Protein AF-Q7RAI0-F1 (afdb_monomer)

pLDDT: mean 82.35, std 12.81, range [48.97, 95.69]

Structure (mmCIF, N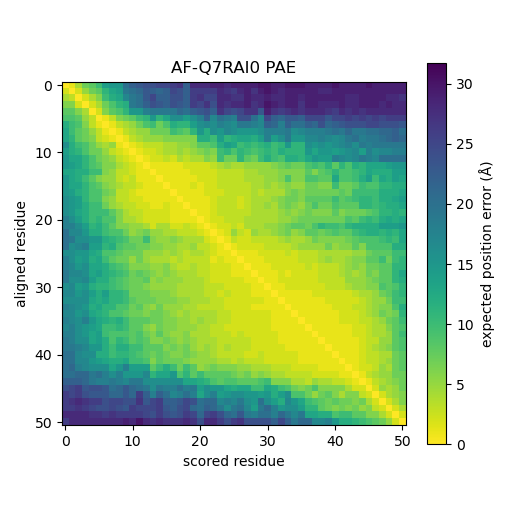/CA/C/O backbone):
data_AF-Q7RAI0-F1
#
_entry.id   AF-Q7RAI0-F1
#
loop_
_atom_site.group_PDB
_atom_site.id
_atom_site.type_symbol
_atom_site.label_atom_id
_atom_site.label_alt_id
_atom_site.label_comp_id
_atom_site.label_asym_id
_atom_site.label_entity_id
_atom_site.label_seq_id
_atom_site.pdbx_PDB_ins_code
_atom_site.Cartn_x
_atom_site.Cartn_y
_atom_site.Cartn_z
_atom_site.occupancy
_atom_site.B_iso_or_equiv
_atom_site.auth_seq_id
_atom_site.auth_comp_id
_atom_site.auth_asym_id
_atom_site.auth_atom_id
_atom_site.pdbx_PDB_model_num
ATOM 1 N N . MET A 1 1 ? 19.905 1.794 -42.568 1.00 48.97 1 MET A N 1
ATOM 2 C CA . MET A 1 1 ? 19.055 1.088 -41.585 1.00 48.97 1 MET A CA 1
ATOM 3 C C . MET A 1 1 ? 19.695 1.280 -40.223 1.00 48.97 1 MET A C 1
ATOM 5 O O . MET A 1 1 ? 20.468 0.444 -39.787 1.00 48.97 1 MET A O 1
ATOM 9 N N . GLU A 1 2 ? 19.461 2.435 -39.613 1.00 54.28 2 GLU A N 1
ATOM 10 C CA . GLU A 1 2 ? 20.187 2.899 -38.426 1.00 54.28 2 GLU A CA 1
ATOM 11 C C . GLU A 1 2 ? 19.146 3.316 -37.379 1.00 54.28 2 GLU A C 1
ATOM 13 O O . GLU A 1 2 ? 18.949 4.482 -37.079 1.00 54.28 2 GLU A O 1
ATOM 18 N N . TYR A 1 3 ? 18.357 2.336 -36.933 1.00 58.59 3 TYR A N 1
ATOM 19 C CA . TYR A 1 3 ? 17.244 2.514 -35.988 1.00 58.59 3 TYR A CA 1
ATOM 20 C C . TYR A 1 3 ? 17.382 1.584 -34.768 1.00 58.59 3 TYR A C 1
ATOM 22 O O . TYR A 1 3 ? 16.383 1.218 -34.160 1.00 58.59 3 TYR A O 1
ATOM 30 N N . LEU A 1 4 ? 18.598 1.140 -34.423 1.00 61.78 4 LEU A N 1
ATOM 31 C CA . LEU A 1 4 ? 18.794 0.066 -33.432 1.00 61.78 4 LEU A CA 1
ATOM 32 C C . LEU A 1 4 ? 19.719 0.410 -32.252 1.00 61.78 4 LEU A C 1
ATOM 34 O O . LEU A 1 4 ? 20.086 -0.493 -31.507 1.00 61.78 4 LEU A O 1
ATOM 38 N N . SER A 1 5 ? 20.076 1.679 -32.038 1.00 70.62 5 SER A N 1
ATOM 39 C CA . SER A 1 5 ? 21.166 2.019 -31.101 1.00 70.62 5 SER A CA 1
ATOM 40 C C . SER A 1 5 ? 20.798 2.979 -29.972 1.00 70.62 5 SER A C 1
ATOM 42 O O . SER A 1 5 ? 21.685 3.396 -29.231 1.00 70.62 5 SER A O 1
ATOM 44 N N . HIS A 1 6 ? 19.532 3.368 -29.827 1.00 69.69 6 HIS A N 1
ATOM 45 C CA . HIS A 1 6 ? 19.126 4.207 -28.702 1.00 69.69 6 HIS A CA 1
ATOM 46 C C . HIS A 1 6 ? 18.572 3.311 -27.590 1.00 69.69 6 HIS A C 1
ATOM 48 O O . HIS A 1 6 ? 17.575 2.623 -27.831 1.00 69.69 6 HIS A O 1
ATOM 54 N N . PRO A 1 7 ? 19.201 3.267 -26.396 1.00 76.69 7 PRO A N 1
ATOM 55 C CA . PRO A 1 7 ? 18.594 2.594 -25.257 1.00 76.69 7 PRO A CA 1
ATOM 56 C C . PRO A 1 7 ? 17.228 3.235 -24.970 1.00 76.69 7 PRO A C 1
ATOM 58 O O . PRO A 1 7 ? 17.031 4.416 -25.284 1.00 76.69 7 PRO A O 1
ATOM 61 N N . PRO A 1 8 ? 16.269 2.475 -24.413 1.00 77.06 8 PRO A N 1
ATOM 62 C CA . PRO A 1 8 ? 14.981 3.037 -24.040 1.00 77.06 8 PRO A CA 1
ATOM 63 C C . PRO A 1 8 ? 15.200 4.274 -23.157 1.00 77.06 8 PRO A C 1
ATOM 65 O O . PRO A 1 8 ? 16.118 4.266 -22.330 1.00 77.06 8 PRO A O 1
ATOM 68 N N . PRO A 1 9 ? 14.398 5.339 -23.344 1.00 81.19 9 PRO A N 1
ATOM 69 C CA . PRO A 1 9 ? 14.505 6.525 -22.510 1.00 81.19 9 PRO A CA 1
ATOM 70 C C . PRO A 1 9 ? 14.348 6.124 -21.045 1.00 81.19 9 PRO A C 1
ATOM 72 O O . PRO A 1 9 ? 13.555 5.235 -20.717 1.00 81.19 9 PRO A O 1
ATOM 75 N N . GLU A 1 10 ? 15.122 6.765 -20.172 1.00 84.50 10 GLU A N 1
ATOM 76 C CA . GLU A 1 10 ? 15.010 6.519 -18.741 1.00 84.50 10 GLU A CA 1
ATOM 77 C C . GLU A 1 10 ? 13.570 6.800 -18.289 1.00 84.50 10 GLU A C 1
ATOM 79 O O . GLU A 1 10 ? 12.975 7.802 -18.704 1.00 84.50 10 GLU A O 1
ATOM 84 N N . PRO A 1 11 ? 12.972 5.905 -17.485 1.00 85.25 11 PRO A N 1
ATOM 85 C CA . PRO A 1 11 ? 11.624 6.112 -16.993 1.00 85.25 11 PRO A CA 1
ATOM 86 C C . PRO A 1 11 ? 11.577 7.392 -16.161 1.00 85.25 11 PRO A C 1
ATOM 88 O O . PRO A 1 11 ? 12.410 7.603 -15.279 1.00 85.25 11 PRO A O 1
ATOM 91 N N . ASP A 1 12 ? 10.577 8.232 -16.424 1.00 89.19 12 ASP A N 1
ATOM 92 C CA . ASP A 1 12 ? 10.340 9.399 -15.588 1.00 89.19 12 ASP A CA 1
ATOM 93 C C . ASP A 1 12 ? 9.943 8.981 -14.159 1.00 89.19 12 ASP A C 1
ATOM 95 O O . ASP A 1 12 ? 9.610 7.825 -13.862 1.00 89.19 12 ASP A O 1
ATOM 99 N N . PHE A 1 13 ? 9.973 9.955 -13.250 1.00 91.00 13 PHE A N 1
ATOM 100 C CA . PHE A 1 13 ? 9.595 9.744 -11.857 1.00 91.00 13 PHE A CA 1
ATOM 101 C C . PHE A 1 13 ? 8.212 9.078 -11.712 1.00 91.00 13 PHE A C 1
ATOM 103 O O . PHE A 1 13 ? 8.039 8.192 -10.872 1.00 91.00 13 PHE A O 1
ATOM 110 N N . TRP A 1 14 ? 7.234 9.452 -12.543 1.00 91.31 14 TRP A N 1
ATOM 111 C CA . TRP A 1 14 ? 5.876 8.912 -12.479 1.00 91.31 14 TRP A CA 1
ATOM 112 C C . TRP A 1 14 ? 5.804 7.460 -12.936 1.00 91.31 14 TRP A C 1
ATOM 114 O O . TRP A 1 14 ? 5.060 6.683 -12.340 1.00 91.31 14 TRP A O 1
ATOM 124 N N . ILE A 1 15 ? 6.594 7.065 -13.932 1.00 89.06 15 ILE A N 1
ATOM 125 C CA . ILE A 1 15 ? 6.711 5.673 -14.378 1.00 89.06 15 ILE A CA 1
ATOM 126 C C . ILE A 1 15 ? 7.318 4.816 -13.266 1.00 89.06 15 ILE A C 1
ATOM 128 O O . ILE A 1 15 ? 6.832 3.710 -13.011 1.00 89.06 15 ILE A O 1
ATOM 132 N N . TYR A 1 16 ? 8.325 5.327 -12.554 1.00 87.50 16 TYR A N 1
ATOM 133 C CA . TYR A 1 16 ? 8.898 4.623 -11.406 1.00 87.50 16 TYR A CA 1
ATOM 134 C C . TYR A 1 16 ? 7.865 4.431 -10.284 1.00 87.50 16 TYR A C 1
ATOM 136 O O . TYR A 1 16 ? 7.676 3.318 -9.784 1.00 87.50 16 TYR A O 1
ATOM 144 N N . VAL A 1 17 ? 7.127 5.492 -9.945 1.00 87.62 17 VAL A N 1
ATOM 145 C CA . VAL A 1 17 ? 6.043 5.441 -8.951 1.00 87.62 17 VAL A CA 1
ATOM 146 C C . VAL A 1 17 ? 4.938 4.474 -9.384 1.00 87.62 17 VAL A C 1
ATOM 148 O O . VAL A 1 17 ? 4.506 3.639 -8.591 1.00 87.62 17 VAL A O 1
ATOM 151 N N . ALA A 1 18 ? 4.504 4.530 -10.642 1.00 87.81 18 ALA A N 1
ATOM 152 C CA . ALA A 1 18 ? 3.468 3.652 -11.176 1.00 87.81 18 ALA A CA 1
ATOM 153 C C . ALA A 1 18 ? 3.904 2.179 -11.168 1.00 87.81 18 ALA A C 1
ATOM 155 O O . ALA A 1 18 ? 3.112 1.307 -10.810 1.00 87.81 18 ALA A O 1
ATOM 156 N N . SER A 1 19 ? 5.165 1.897 -11.503 1.00 87.00 19 SER A N 1
ATOM 157 C CA . SER A 1 19 ? 5.744 0.551 -11.424 1.00 87.00 19 SER A CA 1
ATOM 158 C C . SER A 1 19 ? 5.710 0.007 -9.992 1.00 87.00 19 SER A C 1
ATOM 160 O O . SER A 1 19 ? 5.312 -1.136 -9.760 1.00 87.00 19 SER A O 1
ATOM 162 N N . TYR A 1 20 ? 6.033 0.854 -9.013 1.00 85.75 20 TYR A N 1
ATOM 163 C CA . TYR A 1 20 ? 5.990 0.490 -7.601 1.00 85.75 20 TYR A CA 1
ATOM 164 C C . TYR A 1 20 ? 4.564 0.254 -7.092 1.00 85.75 20 TYR A C 1
ATOM 166 O O . TYR A 1 20 ? 4.310 -0.733 -6.406 1.00 85.75 20 TYR A O 1
ATOM 174 N N . LEU A 1 21 ? 3.613 1.107 -7.478 1.00 85.94 21 LEU A N 1
ATOM 175 C CA . LEU A 1 21 ? 2.195 0.949 -7.134 1.00 85.94 21 LEU A CA 1
ATOM 176 C C . LEU A 1 21 ? 1.574 -0.304 -7.763 1.00 85.94 21 LEU A C 1
ATOM 178 O O . LEU A 1 21 ? 0.682 -0.910 -7.173 1.00 85.94 21 LEU A O 1
ATOM 182 N N . ARG A 1 22 ? 2.060 -0.709 -8.942 1.00 83.69 22 ARG A N 1
ATOM 183 C CA . ARG A 1 22 ? 1.637 -1.931 -9.637 1.00 83.69 22 ARG A CA 1
ATOM 184 C C . ARG A 1 22 ? 2.192 -3.206 -9.004 1.00 83.69 22 ARG A C 1
ATOM 186 O O . ARG A 1 22 ? 1.738 -4.301 -9.333 1.00 83.69 22 ARG A O 1
ATOM 193 N N . ASN A 1 23 ? 3.168 -3.097 -8.107 1.00 88.75 23 ASN A N 1
ATOM 194 C CA . ASN A 1 23 ? 3.625 -4.246 -7.350 1.00 88.75 23 ASN A CA 1
ATOM 195 C C . ASN A 1 23 ? 2.454 -4.772 -6.509 1.00 88.75 23 ASN A C 1
ATOM 197 O O . ASN A 1 23 ? 1.884 -4.044 -5.695 1.00 88.75 23 ASN A O 1
ATOM 201 N N . GLY A 1 24 ? 2.107 -6.048 -6.701 1.00 86.81 24 GLY A N 1
ATOM 202 C CA . GLY A 1 24 ? 0.973 -6.679 -6.030 1.00 86.81 24 GLY A CA 1
ATOM 203 C C . GLY A 1 24 ? 1.010 -6.497 -4.513 1.00 86.81 24 GLY A C 1
ATOM 204 O O . GLY A 1 24 ? -0.032 -6.282 -3.908 1.00 86.81 24 GLY A O 1
ATOM 205 N N . TRP A 1 25 ? 2.196 -6.470 -3.900 1.00 86.62 25 TRP A N 1
ATOM 206 C CA . TRP A 1 25 ? 2.347 -6.218 -2.465 1.00 86.62 25 TRP A CA 1
ATOM 207 C C . TRP A 1 25 ? 1.931 -4.805 -2.043 1.00 86.62 25 TRP A C 1
ATOM 209 O O . TRP A 1 25 ? 1.305 -4.646 -0.995 1.00 86.62 25 TRP A O 1
ATOM 219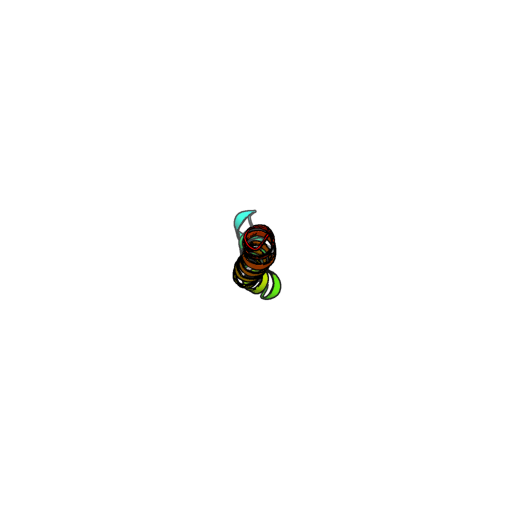 N N . PHE A 1 26 ? 2.228 -3.787 -2.856 1.00 87.88 26 PHE A N 1
ATOM 220 C CA . PHE A 1 26 ? 1.789 -2.412 -2.602 1.00 87.88 26 PHE A CA 1
ATO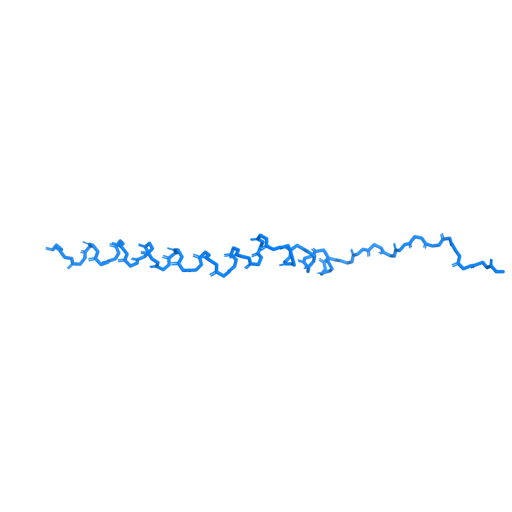M 221 C C . PHE A 1 26 ? 0.294 -2.265 -2.816 1.00 87.88 26 PHE A C 1
ATOM 223 O O . PHE A 1 26 ? -0.399 -1.706 -1.971 1.00 87.88 26 PHE A O 1
ATOM 230 N N . GLN A 1 27 ? -0.230 -2.840 -3.893 1.00 87.31 27 GLN A N 1
ATOM 231 C CA . GLN A 1 27 ? -1.665 -2.833 -4.136 1.00 87.31 27 GLN A CA 1
ATOM 232 C C . GLN A 1 27 ? -2.438 -3.524 -2.998 1.00 87.31 27 GLN A C 1
ATOM 234 O O . GLN A 1 27 ? -3.436 -2.991 -2.511 1.00 87.31 27 GLN A O 1
ATOM 239 N N . TRP A 1 28 ? -1.950 -4.674 -2.524 1.00 92.38 28 TRP A N 1
ATOM 240 C CA . TRP A 1 28 ? -2.527 -5.379 -1.381 1.00 92.38 28 TRP A CA 1
ATOM 241 C C . TRP A 1 28 ? -2.449 -4.556 -0.099 1.00 92.38 28 TRP A C 1
ATOM 243 O O . TRP A 1 28 ? -3.441 -4.477 0.622 1.00 92.38 28 TRP A O 1
ATOM 253 N N . SER A 1 29 ? -1.317 -3.911 0.188 1.00 90.69 29 SER A N 1
ATOM 254 C CA . SER A 1 29 ? -1.162 -3.120 1.409 1.00 90.69 29 SER A CA 1
ATOM 255 C C . SER A 1 29 ? -2.119 -1.924 1.444 1.00 90.69 29 SER A C 1
ATOM 257 O O . SER A 1 29 ? -2.761 -1.704 2.470 1.00 90.69 29 SER A O 1
ATOM 259 N N . PHE A 1 30 ? -2.319 -1.230 0.318 1.00 88.81 30 PHE A N 1
ATOM 260 C CA . PHE A 1 30 ? -3.285 -0.130 0.214 1.00 88.81 30 PHE A CA 1
ATOM 261 C C . PHE A 1 30 ? -4.722 -0.561 0.509 1.00 88.81 30 PHE A C 1
ATOM 263 O O . PHE A 1 30 ? -5.471 0.201 1.117 1.00 88.81 30 PHE A O 1
ATOM 270 N N . VAL A 1 31 ? -5.109 -1.772 0.107 1.00 90.31 31 VAL A N 1
ATOM 271 C CA . VAL A 1 31 ? -6.453 -2.293 0.382 1.00 90.31 31 VAL A CA 1
ATOM 272 C C . VAL A 1 31 ? -6.549 -2.807 1.813 1.00 90.31 31 VAL A C 1
ATOM 274 O O . VAL A 1 31 ? -7.511 -2.504 2.505 1.00 90.31 31 VAL A O 1
ATOM 277 N N . VAL A 1 32 ? -5.558 -3.564 2.278 1.00 93.94 32 VAL A N 1
ATOM 278 C CA . VAL A 1 32 ? -5.639 -4.358 3.509 1.00 93.94 32 VAL A CA 1
ATOM 279 C C . VAL A 1 32 ? -5.304 -3.562 4.774 1.00 93.94 32 VAL A C 1
ATOM 281 O O . VAL A 1 32 ? -5.945 -3.764 5.809 1.00 93.94 32 VAL A O 1
ATOM 284 N N . ILE A 1 33 ? -4.353 -2.624 4.712 1.00 95.50 33 ILE A N 1
ATOM 285 C CA . ILE A 1 33 ? -3.953 -1.804 5.868 1.00 95.50 33 ILE A CA 1
ATOM 286 C C . ILE A 1 33 ? -5.139 -1.015 6.453 1.00 95.50 33 ILE A C 1
ATOM 288 O O . ILE A 1 33 ? -5.316 -1.081 7.672 1.00 95.50 33 ILE A O 1
ATOM 292 N N . PRO A 1 34 ? -5.990 -0.327 5.663 1.00 95.69 34 PRO A N 1
ATOM 293 C CA . PRO A 1 34 ? -7.154 0.379 6.197 1.00 95.69 34 PRO A CA 1
ATOM 294 C C . PRO A 1 34 ? -8.099 -0.515 7.007 1.00 95.69 34 PRO A C 1
ATOM 296 O O . PRO A 1 34 ? -8.564 -0.099 8.068 1.00 95.69 34 PRO A O 1
ATOM 299 N N . PHE A 1 35 ? -8.343 -1.756 6.570 1.00 94.81 35 PHE A N 1
ATOM 300 C CA . PHE A 1 35 ? -9.196 -2.691 7.313 1.00 94.81 35 PHE A CA 1
ATOM 301 C C . PHE A 1 35 ? -8.556 -3.137 8.624 1.00 94.81 35 PHE A C 1
ATOM 303 O O . PHE A 1 35 ? -9.243 -3.203 9.643 1.00 94.81 35 PHE A O 1
ATOM 310 N N . PHE A 1 36 ? -7.247 -3.401 8.634 1.00 94.69 36 PHE A N 1
ATOM 311 C CA . PHE A 1 36 ? -6.546 -3.719 9.876 1.00 94.69 36 PHE A CA 1
ATOM 312 C C . PHE A 1 36 ? -6.543 -2.535 10.840 1.00 94.69 36 PHE A C 1
ATOM 314 O O . PHE A 1 36 ? -6.861 -2.718 12.013 1.00 94.69 36 PHE A O 1
ATOM 321 N N . LEU A 1 37 ? -6.249 -1.324 10.360 1.00 95.50 37 LEU A N 1
ATOM 322 C CA . LEU A 1 37 ? -6.305 -0.108 11.172 1.00 95.50 37 LEU A CA 1
ATOM 323 C C . LEU A 1 37 ? -7.704 0.106 11.753 1.00 95.50 37 LEU A C 1
ATOM 325 O O . LEU A 1 37 ? -7.826 0.385 12.944 1.00 95.50 37 LEU A O 1
ATOM 329 N N . LEU A 1 38 ? -8.754 -0.098 10.953 1.00 94.06 38 LEU A N 1
ATOM 330 C CA . LEU A 1 38 ? -10.139 -0.028 11.413 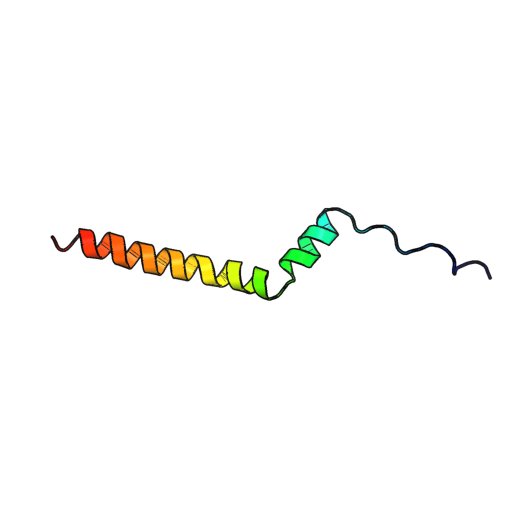1.00 94.06 38 LEU A CA 1
ATOM 331 C C . LEU A 1 38 ? -10.437 -1.093 12.477 1.00 94.06 38 LEU A C 1
ATOM 333 O O . LEU A 1 38 ? -11.000 -0.774 13.522 1.00 94.06 38 LEU A O 1
ATOM 337 N N . ALA A 1 39 ? -10.035 -2.344 12.253 1.00 93.75 39 ALA A N 1
ATOM 338 C CA . ALA A 1 39 ? -10.242 -3.428 13.209 1.00 93.75 39 ALA A CA 1
ATOM 339 C C . ALA A 1 39 ? -9.518 -3.160 14.539 1.00 93.75 39 ALA A C 1
ATOM 341 O O . ALA A 1 39 ? -10.099 -3.341 15.614 1.00 93.75 39 ALA A O 1
ATOM 342 N N . PHE A 1 40 ? -8.274 -2.675 14.483 1.00 93.75 40 PHE A N 1
ATOM 343 C CA . PHE A 1 40 ? -7.524 -2.256 15.665 1.00 93.75 40 PHE A CA 1
ATOM 344 C C . PHE A 1 40 ? -8.207 -1.087 16.371 1.00 93.75 40 PHE A C 1
ATOM 346 O O . PHE A 1 40 ? -8.433 -1.156 17.581 1.00 93.75 40 PHE A O 1
ATOM 353 N N . TYR A 1 41 ? -8.588 -0.049 15.628 1.00 92.00 4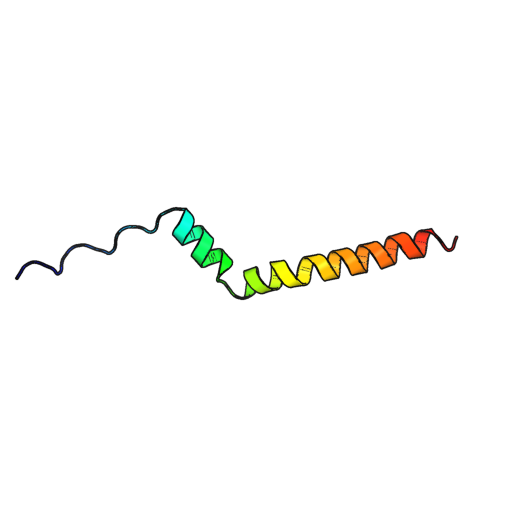1 TYR A N 1
ATOM 354 C CA . TYR A 1 41 ? -9.298 1.105 16.168 1.00 92.00 41 TYR A CA 1
ATOM 355 C C . TYR A 1 41 ? -10.580 0.689 16.891 1.00 92.00 41 TYR A C 1
ATOM 357 O O . TYR A 1 41 ? -10.799 1.111 18.025 1.00 92.00 41 TYR A O 1
ATOM 365 N N . LEU A 1 42 ? -11.398 -0.174 16.286 1.00 92.25 42 LEU A N 1
ATOM 366 C CA . LEU A 1 42 ? -12.629 -0.669 16.898 1.00 92.25 42 LEU A CA 1
ATOM 367 C C . LEU A 1 42 ? -12.330 -1.481 18.158 1.00 92.25 42 LEU A C 1
ATOM 369 O O . LEU A 1 42 ? -12.943 -1.239 19.196 1.00 92.25 42 LEU A O 1
ATOM 373 N N . LYS A 1 43 ? -11.351 -2.391 18.110 1.00 86.44 43 LYS A N 1
ATOM 374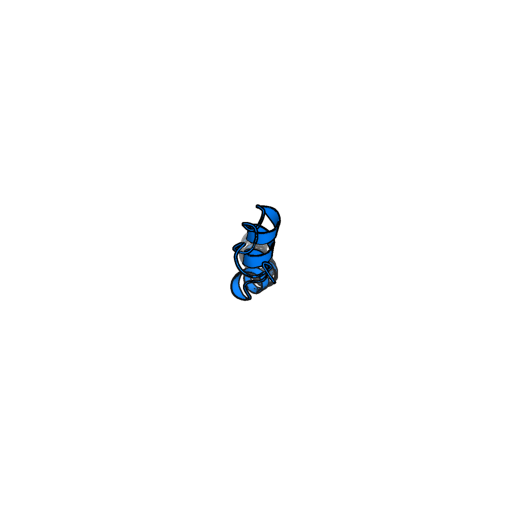 C CA . LYS A 1 43 ? -10.961 -3.207 19.266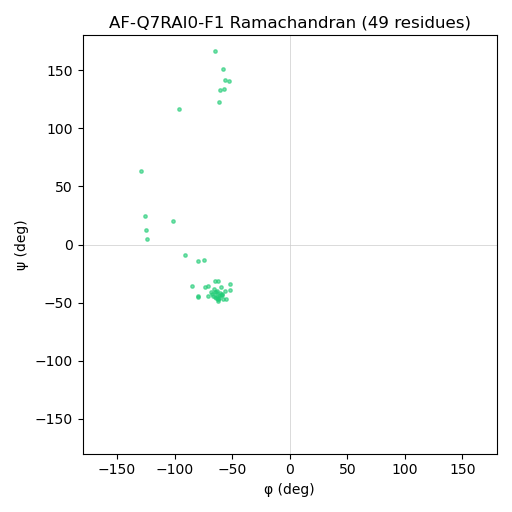 1.00 86.44 43 LYS A CA 1
ATOM 375 C C . LYS A 1 43 ? -10.516 -2.352 20.451 1.00 86.44 43 LYS A C 1
ATOM 377 O O . LYS A 1 43 ? -10.892 -2.663 21.576 1.00 86.44 43 LYS A O 1
ATOM 382 N N . PHE A 1 44 ? -9.731 -1.299 20.229 1.00 87.19 44 PHE A N 1
ATOM 383 C CA . PHE A 1 44 ? -9.256 -0.430 21.309 1.00 87.19 44 PHE A CA 1
ATOM 384 C C . PHE A 1 44 ? -10.317 0.579 21.764 1.00 87.19 44 PHE A C 1
ATOM 386 O O . PHE A 1 44 ? -10.543 0.730 22.963 1.00 87.19 44 PHE A O 1
ATOM 393 N N . THR A 1 45 ? -11.022 1.217 20.830 1.00 82.75 45 THR A N 1
ATOM 394 C CA . THR A 1 45 ? -12.050 2.224 21.140 1.00 82.75 45 THR A CA 1
ATOM 395 C C . THR A 1 45 ? -13.250 1.607 21.848 1.00 82.75 45 THR A C 1
ATOM 397 O O . THR A 1 45 ? -13.718 2.148 22.846 1.00 82.75 45 THR A O 1
ATOM 400 N N . MET A 1 46 ? -13.738 0.454 21.382 1.00 74.50 46 MET A N 1
ATOM 401 C CA . MET A 1 46 ? -14.895 -0.210 21.993 1.00 74.50 46 MET A CA 1
ATOM 402 C C . MET A 1 46 ? -14.534 -0.859 23.329 1.00 74.50 46 MET A C 1
ATOM 404 O O . MET A 1 46 ? -15.319 -0.787 24.269 1.00 74.50 46 MET A O 1
ATOM 408 N N . ARG A 1 47 ? -13.324 -1.419 23.465 1.00 67.12 47 ARG A N 1
ATOM 409 C CA . ARG A 1 47 ? -12.846 -1.965 24.745 1.00 67.12 47 ARG A CA 1
ATOM 410 C C . ARG A 1 47 ? -12.731 -0.895 25.833 1.00 67.12 47 ARG A C 1
ATOM 412 O O . ARG A 1 47 ? -12.968 -1.203 26.996 1.00 67.12 47 ARG A O 1
ATOM 419 N N . ASN A 1 48 ? -12.421 0.348 25.469 1.00 60.66 48 ASN A N 1
ATOM 420 C CA . ASN A 1 48 ? -12.341 1.462 26.415 1.00 60.66 48 ASN A CA 1
ATOM 421 C C . ASN A 1 48 ? -13.708 2.055 26.797 1.00 60.66 48 ASN A C 1
ATOM 423 O O . ASN A 1 48 ? -13.773 2.796 27.770 1.00 60.66 48 ASN A O 1
ATOM 427 N N . LYS A 1 49 ? -14.785 1.739 26.063 1.00 59.72 49 LYS A N 1
ATOM 428 C CA .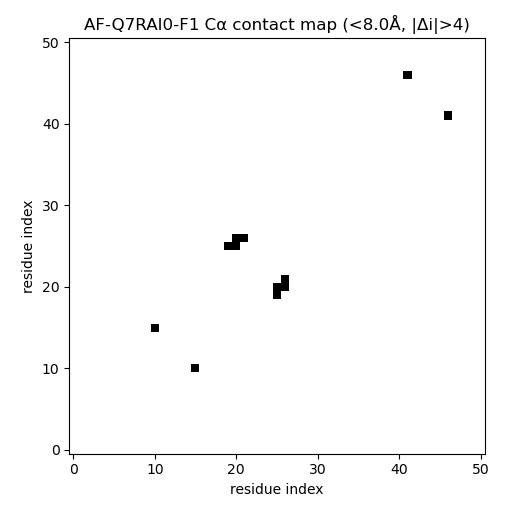 LYS A 1 49 ? -16.153 2.207 26.359 1.00 59.72 49 LYS A CA 1
ATOM 429 C C . LYS A 1 49 ? -16.962 1.265 27.265 1.00 59.72 49 LYS A C 1
ATOM 431 O O . LYS A 1 49 ? -18.052 1.637 27.669 1.00 59.72 49 LYS A O 1
ATOM 436 N N . ILE A 1 50 ? -16.460 0.059 27.555 1.00 60.50 50 ILE A N 1
ATOM 437 C CA . ILE A 1 50 ? -17.127 -0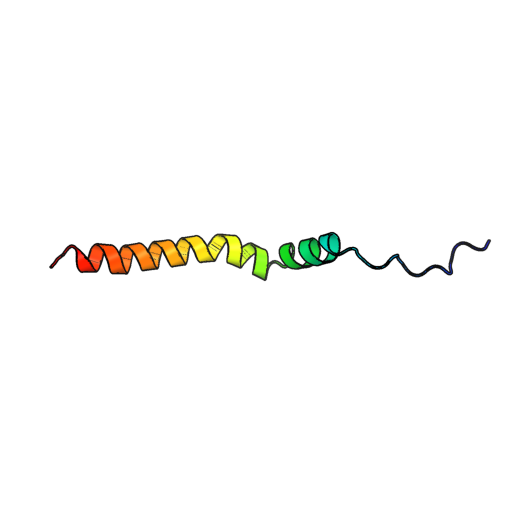.961 28.398 1.00 60.50 50 ILE A CA 1
ATOM 438 C C . ILE A 1 50 ? -16.528 -0.980 29.829 1.00 60.50 50 ILE A C 1
ATOM 440 O O . ILE A 1 50 ? -16.630 -1.963 30.555 1.00 60.50 50 ILE A O 1
ATOM 444 N N . LYS A 1 51 ? -15.869 0.104 30.245 1.00 51.19 51 LYS A N 1
ATOM 445 C CA . LYS A 1 51 ? -15.511 0.362 31.648 1.00 51.19 51 LYS A CA 1
ATOM 446 C C . LYS A 1 51 ? -16.401 1.466 32.187 1.00 51.19 51 LYS A C 1
ATOM 448 O O . LYS A 1 51 ? -16.749 1.365 33.379 1.00 51.19 51 LYS A O 1
#

Mean predicted aligned error: 10.05 Å

Sequence (51 aa):
MEYLSHPPPEPDFWIYVASYLRNGWFQWSFVVIPFFLLAFYLKFTMRNKIK

Secondary structure (DSSP, 8-state):
---S-PPPPPPPHHHHHHHHHTSHHHHHHHHHHHHHHHHHHHHHHHHHH--

Radius of gyration: 22.22 Å; Cα contacts (8 Å, |Δi|>4): 6; chains: 1; bounding box: 38×16×73 Å

Organism: Plasmodium yoelii yoelii (NCBI:txid73239)

Solvent-accessible surface area (backbone atoms only — not comparable to full-atom values): 3230 Å² total; per-residue (Å²): 141,89,84,84,82,74,76,80,78,81,76,52,73,66,53,54,51,49,55,53,51,66,34,66,68,49,47,47,45,70,62,48,48,59,54,51,52,49,52,51,49,48,56,54,56,54,62,67,69,76,116

Foldseek 3Di:
DPPPPDDPPDDDPVSVVVVVCPPPVNVCCVVVVVVVVVVVCCVVVVVVVVD